Protein AF-A0A5M7QSV2-F1 (afdb_monomer_lite)

Secondary structure (DSSP, 8-state):
-HHHHHHHHHHHHT-TT--HHHHHHHHHHHHHHH---SEEEEEPSSSPPPEEESSHHHHHHHHHHH--TT-EEEEE--EEEEEETTTEEEEEEP-----

Structure (mmCIF, N/CA/C/O backbone):
data_AF-A0A5M7QSV2-F1
#
_entry.id   AF-A0A5M7QSV2-F1
#
loop_
_atom_site.group_PDB
_atom_site.id
_atom_site.type_symbol
_atom_site.label_atom_id
_atom_site.label_alt_id
_atom_site.label_comp_id
_atom_site.label_asym_id
_atom_site.label_entity_id
_atom_site.label_seq_id
_atom_site.pdbx_PDB_ins_code
_atom_site.Cartn_x
_atom_site.Cartn_y
_atom_site.Cartn_z
_atom_site.occupancy
_atom_site.B_iso_or_equiv
_atom_site.auth_seq_id
_atom_site.auth_comp_id
_atom_site.auth_asym_id
_atom_site.auth_atom_id
_atom_site.pdbx_PDB_model_num
ATOM 1 N N . MET A 1 1 ? -13.070 0.922 -15.958 1.00 60.59 1 MET A N 1
ATOM 2 C CA . MET A 1 1 ? -12.189 2.062 -15.601 1.00 60.59 1 MET A CA 1
ATOM 3 C C . MET A 1 1 ? -10.773 1.606 -15.252 1.00 60.59 1 MET A C 1
ATOM 5 O O . MET A 1 1 ? -9.841 2.060 -15.902 1.00 60.59 1 MET A O 1
ATOM 9 N N . LYS A 1 2 ? -10.624 0.643 -14.329 1.00 70.88 2 LYS A N 1
ATOM 10 C CA . LYS A 1 2 ? -9.343 0.059 -13.886 1.00 70.88 2 LYS A CA 1
ATOM 11 C C . LYS A 1 2 ? -8.371 -0.329 -15.018 1.00 70.88 2 LYS A C 1
ATOM 13 O O . LYS A 1 2 ? -7.215 0.062 -14.973 1.00 70.88 2 LYS A O 1
ATOM 18 N N . GLY A 1 3 ? -8.844 -0.997 -16.077 1.00 77.44 3 GLY A N 1
ATOM 19 C CA . GLY A 1 3 ? -7.981 -1.437 -17.189 1.00 77.44 3 GLY A CA 1
ATOM 20 C C . GLY A 1 3 ? -7.337 -0.310 -18.012 1.00 77.44 3 GLY A C 1
ATOM 21 O O . GLY A 1 3 ? -6.174 -0.415 -18.381 1.00 77.44 3 GLY A O 1
ATOM 22 N N . LYS A 1 4 ? -8.049 0.802 -18.256 1.00 85.06 4 LYS A N 1
ATOM 23 C CA . LYS A 1 4 ? -7.483 1.959 -18.982 1.00 85.06 4 LYS A CA 1
ATOM 24 C C . LYS A 1 4 ? -6.424 2.685 -18.146 1.00 85.06 4 LYS A C 1
ATOM 26 O O . LYS A 1 4 ? -5.418 3.121 -18.689 1.00 85.06 4 LYS A O 1
ATOM 31 N N . LEU A 1 5 ? -6.650 2.782 -16.834 1.00 83.56 5 LEU A N 1
ATOM 32 C CA . LEU A 1 5 ? -5.704 3.387 -15.897 1.00 83.56 5 LEU A CA 1
ATOM 33 C C . LEU A 1 5 ? -4.437 2.534 -15.747 1.00 83.56 5 LEU A C 1
ATOM 35 O O . LEU A 1 5 ? -3.341 3.075 -15.816 1.00 83.56 5 LEU A O 1
ATOM 39 N N . LEU A 1 6 ? -4.580 1.210 -15.626 1.00 84.69 6 LEU A N 1
ATOM 40 C CA . LEU A 1 6 ? -3.439 0.288 -15.595 1.00 84.69 6 LEU A CA 1
ATOM 41 C C . LEU A 1 6 ? -2.605 0.372 -16.876 1.00 84.69 6 LEU A C 1
ATOM 43 O O . LEU A 1 6 ? -1.396 0.525 -16.792 1.00 84.69 6 LEU A O 1
ATOM 47 N N . SER A 1 7 ? -3.245 0.389 -18.049 1.00 86.38 7 SER A N 1
ATOM 48 C CA . SER A 1 7 ? -2.533 0.535 -19.325 1.00 86.38 7 SER A CA 1
ATOM 49 C C . SER A 1 7 ? -1.761 1.858 -19.432 1.00 86.38 7 SER A C 1
ATOM 51 O O . SER A 1 7 ? -0.655 1.882 -19.970 1.00 86.38 7 SER A O 1
ATOM 53 N N . TYR A 1 8 ? -2.307 2.952 -18.892 1.00 88.00 8 TYR A N 1
ATOM 54 C CA . TYR A 1 8 ? -1.599 4.231 -18.815 1.00 88.00 8 TYR A CA 1
ATOM 55 C C . TYR A 1 8 ? -0.380 4.157 -17.884 1.00 88.00 8 TYR A C 1
ATOM 57 O O . TYR A 1 8 ? 0.704 4.603 -18.258 1.00 88.00 8 TYR A O 1
ATOM 65 N N . ILE A 1 9 ? -0.545 3.560 -16.702 1.00 86.25 9 ILE A N 1
ATOM 66 C CA . ILE A 1 9 ? 0.534 3.367 -15.726 1.00 86.25 9 ILE A CA 1
ATOM 67 C C . ILE A 1 9 ? 1.643 2.481 -16.309 1.00 86.25 9 ILE A C 1
ATOM 69 O O . ILE A 1 9 ? 2.814 2.843 -16.231 1.00 86.25 9 ILE A O 1
ATOM 73 N N . ASP A 1 10 ? 1.290 1.372 -16.962 1.00 86.50 10 ASP A N 1
ATOM 74 C CA . ASP A 1 10 ? 2.253 0.466 -17.595 1.00 86.50 10 ASP A CA 1
ATOM 75 C C . ASP A 1 10 ? 3.033 1.164 -18.722 1.00 86.50 10 ASP A C 1
ATOM 77 O O . ASP A 1 10 ? 4.237 0.962 -18.858 1.00 86.50 10 ASP A O 1
ATOM 81 N N . ASN A 1 11 ? 2.388 2.027 -19.515 1.00 88.25 11 ASN A N 1
ATOM 82 C CA . ASN A 1 11 ? 3.083 2.811 -20.543 1.00 88.25 11 ASN A CA 1
ATOM 83 C C . ASN A 1 11 ? 4.118 3.764 -19.919 1.00 88.25 11 ASN A C 1
ATOM 85 O O . ASN A 1 11 ? 5.248 3.857 -20.396 1.00 88.25 11 ASN A O 1
ATOM 89 N N . ARG A 1 12 ? 3.753 4.427 -18.815 1.00 87.00 12 ARG A N 1
ATOM 90 C CA . ARG A 1 12 ? 4.655 5.330 -18.090 1.00 87.00 12 ARG A CA 1
ATOM 91 C C . ARG A 1 12 ? 5.827 4.598 -17.439 1.00 87.00 12 ARG A C 1
ATOM 93 O O . ARG A 1 12 ? 6.947 5.083 -17.517 1.00 87.00 12 ARG A O 1
ATOM 100 N N . LEU A 1 13 ? 5.594 3.424 -16.856 1.00 83.38 13 LEU A N 1
ATOM 101 C CA . LEU A 1 13 ? 6.652 2.616 -16.240 1.00 83.38 13 LEU A CA 1
ATOM 102 C C . LEU A 1 13 ? 7.647 2.051 -17.260 1.00 83.38 13 LEU A C 1
ATOM 104 O O . LEU A 1 13 ? 8.830 1.944 -16.957 1.00 83.38 13 LEU A O 1
ATOM 108 N N . ASN A 1 14 ? 7.188 1.721 -18.468 1.00 81.38 14 ASN A N 1
ATOM 109 C CA . ASN A 1 14 ? 8.040 1.177 -19.530 1.00 81.38 14 ASN A CA 1
ATOM 110 C C . ASN A 1 14 ? 8.737 2.261 -20.375 1.00 81.38 14 ASN A C 1
ATOM 112 O O . ASN A 1 14 ? 9.433 1.941 -21.339 1.00 81.38 14 ASN A O 1
ATOM 116 N N . HIS A 1 15 ? 8.553 3.545 -20.055 1.00 82.12 15 HIS A N 1
ATOM 117 C CA . HIS A 1 15 ? 9.184 4.634 -20.791 1.00 82.12 15 HIS A CA 1
ATOM 118 C C . HIS A 1 15 ? 10.642 4.824 -20.338 1.00 82.12 15 HIS A C 1
ATOM 120 O O . HIS A 1 15 ? 10.916 5.158 -19.188 1.00 82.12 15 HIS A O 1
ATOM 126 N N . HIS A 1 16 ? 11.590 4.662 -21.266 1.00 65.12 16 HIS A N 1
ATOM 127 C CA . HIS A 1 16 ? 13.037 4.681 -20.992 1.00 65.12 16 HIS A CA 1
ATOM 128 C C . HIS A 1 16 ? 13.613 6.024 -20.497 1.00 65.12 16 HIS A C 1
ATOM 130 O O . HIS A 1 16 ? 14.774 6.063 -20.101 1.00 65.12 16 HIS A O 1
ATOM 136 N N . CYS A 1 17 ? 12.833 7.109 -20.507 1.00 68.25 17 CYS A N 1
ATOM 137 C CA . CYS A 1 17 ? 13.272 8.448 -20.089 1.00 68.25 17 CYS A CA 1
ATOM 138 C C . CYS A 1 17 ? 12.496 9.009 -18.886 1.00 68.25 17 CYS A C 1
ATOM 140 O O . CYS A 1 17 ? 12.579 10.209 -18.627 1.00 68.25 17 CYS A O 1
ATOM 142 N N . SER A 1 18 ? 11.702 8.194 -18.190 1.00 71.06 18 SER A N 1
ATOM 143 C CA . SER A 1 18 ? 10.953 8.672 -17.026 1.00 71.06 18 SER A CA 1
ATOM 144 C C . SER A 1 18 ? 11.876 8.935 -15.840 1.00 71.06 18 SER A C 1
ATOM 146 O O . SER A 1 18 ? 12.775 8.147 -15.551 1.00 71.06 18 SER A O 1
ATOM 148 N N . ASP A 1 19 ? 11.629 10.047 -15.150 1.00 83.56 19 ASP A N 1
ATOM 149 C CA . ASP A 1 19 ? 12.346 10.400 -13.928 1.00 83.56 19 ASP A CA 1
ATOM 150 C C . ASP A 1 19 ? 12.149 9.299 -12.860 1.00 83.56 19 ASP A C 1
ATOM 152 O O . ASP A 1 19 ? 11.027 8.803 -12.711 1.00 83.56 19 ASP A O 1
ATOM 156 N N . PRO A 1 20 ? 13.189 8.894 -12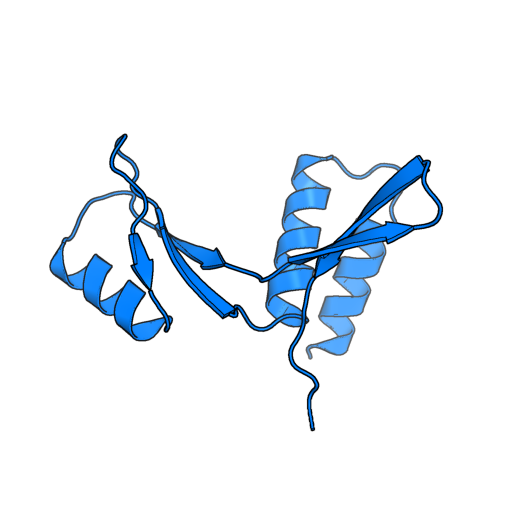.103 1.00 80.62 20 PRO A N 1
ATOM 157 C CA . PRO A 1 20 ? 13.069 7.845 -11.087 1.00 80.62 20 PRO A CA 1
ATOM 158 C C . PRO A 1 20 ? 11.975 8.094 -10.036 1.00 80.62 20 PRO A C 1
ATOM 160 O O . PRO A 1 20 ? 11.308 7.153 -9.601 1.00 80.62 20 PRO A O 1
ATOM 163 N N . VAL A 1 21 ? 11.749 9.350 -9.638 1.00 81.19 21 VAL A N 1
ATOM 164 C CA . VAL A 1 21 ? 10.680 9.726 -8.699 1.00 81.19 21 VAL A CA 1
ATOM 165 C C . VAL A 1 21 ? 9.316 9.547 -9.360 1.00 81.19 21 VAL A C 1
ATOM 167 O O . VAL A 1 21 ? 8.399 8.998 -8.748 1.00 81.19 21 VAL A O 1
ATOM 170 N N . GLU A 1 22 ? 9.186 9.945 -10.626 1.00 80.62 22 GLU A N 1
ATOM 171 C CA . GLU A 1 22 ? 7.963 9.741 -11.407 1.00 80.62 22 GLU A CA 1
ATOM 172 C C . GLU A 1 22 ? 7.657 8.240 -11.578 1.00 80.62 22 GLU A C 1
ATOM 174 O O . GLU A 1 22 ? 6.520 7.803 -11.370 1.00 80.62 22 GLU A O 1
ATOM 179 N N . GLN A 1 23 ? 8.674 7.425 -11.872 1.00 80.19 23 GLN A N 1
ATOM 180 C CA . GLN A 1 23 ? 8.540 5.968 -11.947 1.00 80.19 23 GLN A CA 1
ATOM 181 C C . GLN A 1 23 ? 8.074 5.370 -10.616 1.00 80.19 23 GLN A C 1
ATOM 183 O O . GLN A 1 23 ? 7.203 4.498 -10.610 1.00 80.19 23 GLN A O 1
ATOM 188 N N . MET A 1 24 ? 8.585 5.864 -9.487 1.00 80.38 24 MET A N 1
ATOM 189 C CA . MET A 1 24 ? 8.183 5.389 -8.163 1.00 80.38 24 MET A CA 1
ATOM 190 C C . MET A 1 24 ? 6.707 5.691 -7.864 1.00 80.38 24 MET A C 1
ATOM 192 O O . MET A 1 24 ? 5.996 4.825 -7.349 1.00 80.38 24 MET A O 1
ATOM 196 N N . VAL A 1 25 ? 6.208 6.868 -8.259 1.00 82.12 25 VAL A N 1
ATOM 197 C CA . VAL A 1 25 ? 4.780 7.216 -8.135 1.00 82.12 25 VAL A CA 1
ATOM 198 C C . VAL A 1 25 ? 3.910 6.257 -8.947 1.00 82.12 25 VAL A C 1
ATOM 200 O O . VAL A 1 25 ? 2.924 5.726 -8.428 1.00 82.12 25 VAL A O 1
ATOM 203 N N . TYR A 1 26 ? 4.274 5.985 -10.203 1.00 83.81 26 TYR A N 1
ATOM 204 C CA . TYR A 1 26 ? 3.525 5.046 -11.041 1.00 83.81 26 TYR A CA 1
ATOM 205 C C . TYR A 1 26 ? 3.605 3.606 -10.536 1.00 83.81 26 TYR A C 1
ATOM 207 O O . TYR A 1 26 ? 2.623 2.870 -10.639 1.00 83.81 26 TYR A O 1
ATOM 215 N N . PHE A 1 27 ? 4.731 3.212 -9.944 1.00 82.25 27 PHE A N 1
ATOM 216 C CA . PHE A 1 27 ? 4.886 1.898 -9.335 1.00 82.25 27 PHE A CA 1
ATOM 217 C C . PHE A 1 27 ? 3.927 1.738 -8.152 1.00 82.25 27 PHE A C 1
ATOM 219 O O . PHE A 1 27 ? 3.137 0.797 -8.134 1.00 82.25 27 PHE A O 1
ATOM 226 N N . ILE A 1 28 ? 3.900 2.707 -7.231 1.00 78.00 28 ILE A N 1
ATOM 227 C CA . ILE A 1 28 ? 2.959 2.728 -6.100 1.00 78.00 28 ILE A CA 1
ATOM 228 C C . ILE A 1 28 ? 1.509 2.731 -6.600 1.00 78.00 28 ILE A C 1
ATOM 230 O O . ILE A 1 28 ? 0.689 1.958 -6.110 1.00 78.00 28 ILE A O 1
ATOM 234 N N . ALA A 1 29 ? 1.185 3.541 -7.613 1.00 82.19 29 ALA A N 1
ATOM 235 C CA . ALA A 1 29 ? -0.158 3.583 -8.190 1.00 82.19 29 ALA A CA 1
ATOM 236 C C . ALA A 1 29 ? -0.580 2.229 -8.781 1.00 82.19 29 ALA A C 1
ATOM 238 O O . ALA A 1 29 ? -1.720 1.799 -8.589 1.00 82.19 29 ALA A O 1
ATOM 239 N N . ARG A 1 30 ? 0.336 1.531 -9.466 1.00 83.12 30 ARG A N 1
ATOM 240 C CA . ARG A 1 30 ? 0.101 0.172 -9.967 1.00 83.12 30 ARG A CA 1
ATOM 241 C C . ARG A 1 30 ? -0.182 -0.785 -8.816 1.00 83.12 30 ARG A C 1
ATOM 243 O O . ARG A 1 30 ? -1.190 -1.483 -8.869 1.00 83.12 30 ARG A O 1
ATOM 250 N N . LEU A 1 31 ? 0.648 -0.765 -7.769 1.00 75.81 31 LEU A N 1
ATOM 251 C CA . LEU A 1 31 ? 0.478 -1.613 -6.585 1.00 75.81 31 LEU A CA 1
ATOM 252 C C . LEU A 1 31 ? -0.875 -1.399 -5.917 1.00 75.81 31 LEU A C 1
ATOM 254 O O . LEU A 1 31 ? -1.591 -2.368 -5.699 1.00 75.81 31 LEU A O 1
ATOM 258 N N . SER A 1 32 ? -1.276 -0.151 -5.689 1.00 73.94 32 SER A N 1
ATOM 259 C CA . SER A 1 32 ? -2.581 0.177 -5.101 1.00 73.94 32 SER A CA 1
ATOM 260 C C . SER A 1 32 ? -3.769 -0.312 -5.941 1.00 73.94 32 SER A C 1
ATOM 262 O O . SER A 1 32 ? -4.869 -0.480 -5.420 1.00 73.94 32 SER A O 1
ATOM 264 N N . LEU A 1 33 ? -3.578 -0.534 -7.246 1.00 76.69 33 LEU A N 1
ATOM 265 C CA . LEU A 1 33 ? -4.614 -1.063 -8.133 1.00 76.69 33 LEU A CA 1
ATOM 266 C C . LEU A 1 33 ? -4.581 -2.591 -8.246 1.00 76.69 33 LEU A C 1
ATOM 268 O O . LEU A 1 33 ? -5.636 -3.195 -8.453 1.00 76.69 33 LEU A O 1
ATOM 272 N N . THR A 1 34 ? -3.411 -3.225 -8.186 1.00 74.88 34 THR A N 1
ATOM 273 C CA . THR A 1 34 ? -3.256 -4.664 -8.471 1.00 74.88 34 THR A CA 1
ATOM 274 C C . THR A 1 34 ? -3.051 -5.528 -7.237 1.00 74.88 34 THR A C 1
ATOM 276 O O . THR A 1 34 ? -3.265 -6.732 -7.324 1.00 74.88 34 THR A O 1
ATOM 279 N N . ALA A 1 35 ? -2.645 -4.947 -6.113 1.00 73.25 35 ALA A N 1
ATOM 280 C CA . ALA A 1 35 ? -2.358 -5.661 -4.881 1.00 73.25 35 ALA A CA 1
ATOM 281 C C . ALA A 1 35 ? -3.278 -5.180 -3.756 1.00 73.25 35 ALA A C 1
ATOM 283 O O . ALA A 1 35 ? -3.514 -3.984 -3.586 1.00 73.25 35 ALA A O 1
ATOM 284 N N . SER A 1 36 ? -3.776 -6.125 -2.964 1.00 74.56 36 SER A N 1
ATOM 285 C CA . SER A 1 36 ? -4.412 -5.824 -1.687 1.00 74.56 36 SER A CA 1
ATOM 286 C C . SER A 1 36 ? -3.327 -5.765 -0.610 1.00 74.56 36 SER A C 1
ATOM 288 O O . SER A 1 36 ? -2.567 -6.730 -0.488 1.00 74.56 36 SER A O 1
ATOM 290 N N . PRO A 1 37 ? -3.224 -4.667 0.159 1.00 78.50 37 PRO A N 1
ATOM 291 C CA . PRO A 1 37 ? -2.349 -4.617 1.323 1.00 78.50 37 PRO A CA 1
ATOM 292 C C . PRO A 1 37 ? -2.696 -5.754 2.283 1.00 78.50 37 PRO A C 1
ATOM 294 O O . PRO A 1 37 ? -3.873 -6.059 2.486 1.00 78.50 37 PRO A O 1
ATOM 297 N N . VAL A 1 38 ? -1.677 -6.379 2.868 1.00 84.44 38 VAL A N 1
ATOM 298 C CA . VAL A 1 38 ? -1.866 -7.420 3.895 1.00 84.44 38 VAL A CA 1
ATOM 299 C C . VAL A 1 38 ? -2.005 -6.815 5.290 1.00 84.44 38 VAL A C 1
ATOM 301 O O . VAL A 1 38 ? -2.501 -7.467 6.203 1.00 84.44 38 VAL A O 1
ATOM 304 N N . SER A 1 39 ? -1.539 -5.577 5.450 1.00 87.81 39 SER A N 1
ATOM 305 C CA . SER A 1 39 ? -1.625 -4.781 6.666 1.00 87.81 39 SER A CA 1
ATOM 306 C C . SER A 1 39 ? -1.409 -3.304 6.332 1.00 87.81 39 SER A C 1
ATOM 308 O O . SER A 1 39 ? -1.159 -2.924 5.182 1.00 87.81 39 SER A O 1
ATOM 310 N N . TRP A 1 40 ? -1.523 -2.456 7.343 1.00 90.25 40 TRP A N 1
ATOM 311 C CA . TRP A 1 40 ? -1.361 -1.011 7.250 1.00 90.25 40 TRP A CA 1
ATOM 312 C C . TRP A 1 40 ? -0.408 -0.543 8.337 1.00 90.25 40 TRP A C 1
ATOM 314 O O . TRP A 1 40 ? -0.223 -1.220 9.345 1.00 90.25 40 TRP A O 1
ATOM 324 N N . THR A 1 41 ? 0.217 0.609 8.148 1.00 92.56 41 THR A N 1
ATOM 325 C CA . THR A 1 41 ? 1.021 1.235 9.193 1.00 92.56 41 THR A CA 1
ATOM 326 C C . THR A 1 41 ? 0.745 2.719 9.241 1.00 92.56 41 THR A C 1
ATOM 328 O O . THR A 1 41 ? 0.595 3.358 8.201 1.00 92.56 41 THR A O 1
ATOM 331 N N . VAL A 1 42 ? 0.712 3.270 10.446 1.00 91.94 42 VAL A N 1
ATOM 332 C CA . VAL A 1 42 ? 0.760 4.716 10.643 1.00 91.94 42 VAL A CA 1
ATOM 333 C C . VAL A 1 42 ? 2.225 5.109 10.746 1.00 91.94 42 VAL A C 1
ATOM 335 O O . VAL A 1 42 ? 2.978 4.541 11.543 1.00 91.94 42 VAL A O 1
ATOM 338 N N . LYS A 1 43 ? 2.628 6.001 9.845 1.00 90.12 43 LYS A N 1
ATOM 339 C CA . LYS A 1 43 ? 3.942 6.630 9.795 1.00 90.12 43 LYS A CA 1
ATOM 340 C C . LYS A 1 43 ? 3.841 7.950 10.535 1.00 90.12 43 LYS A C 1
ATOM 342 O O . LYS A 1 43 ? 2.986 8.766 10.192 1.00 90.12 43 LYS A O 1
ATOM 347 N N . HIS A 1 44 ? 4.718 8.141 11.508 1.00 87.12 44 HIS A N 1
ATOM 348 C CA . HIS A 1 44 ? 4.751 9.369 12.284 1.00 87.12 44 HIS A CA 1
ATOM 349 C C . HIS A 1 44 ? 5.655 10.411 11.621 1.00 87.12 44 HIS A C 1
ATOM 351 O O . HIS A 1 44 ? 6.711 10.067 11.082 1.00 87.12 44 HIS A O 1
ATOM 357 N N . ALA A 1 45 ? 5.247 11.683 11.643 1.00 79.00 45 ALA A N 1
ATOM 358 C CA . ALA A 1 45 ? 6.093 12.776 11.144 1.00 79.00 45 ALA A CA 1
ATOM 359 C C . ALA A 1 45 ? 7.324 13.008 12.037 1.00 79.00 45 ALA A C 1
ATOM 361 O O . ALA A 1 45 ? 8.401 13.375 11.561 1.00 79.00 45 ALA A O 1
ATOM 362 N N . GLU A 1 46 ? 7.166 12.780 13.340 1.00 76.25 46 GLU A N 1
ATOM 363 C CA . GLU A 1 46 ? 8.258 12.778 14.308 1.00 76.25 46 GLU A CA 1
ATOM 364 C C . GLU A 1 46 ? 8.956 11.413 14.333 1.00 76.25 46 GLU A C 1
ATOM 366 O O . GLU A 1 46 ? 8.403 10.414 13.886 1.00 76.25 46 GLU A O 1
ATOM 371 N N . SER A 1 47 ? 10.167 11.342 14.898 1.00 69.69 47 SER A N 1
ATOM 372 C CA . SER A 1 47 ? 10.996 10.123 14.973 1.00 69.69 47 SER A CA 1
ATOM 373 C C . SER A 1 47 ? 10.441 9.028 15.915 1.00 69.69 47 SER A C 1
ATOM 375 O O . SER A 1 47 ? 11.205 8.349 16.608 1.00 69.69 47 SER A O 1
ATOM 377 N N . LYS A 1 48 ? 9.117 8.872 15.980 1.00 79.62 48 LYS A N 1
ATOM 378 C CA . LYS A 1 48 ? 8.401 7.812 16.687 1.00 79.62 48 LYS A CA 1
ATOM 379 C C . LYS A 1 48 ? 8.431 6.531 15.857 1.00 79.62 48 LYS A C 1
ATOM 381 O O . LYS A 1 48 ? 8.568 6.552 14.637 1.00 79.62 48 LYS A O 1
ATOM 386 N N . ALA A 1 49 ? 8.334 5.399 16.545 1.00 85.06 49 ALA A N 1
ATOM 387 C CA . ALA A 1 49 ? 8.262 4.106 15.885 1.00 85.06 49 ALA A CA 1
ATOM 388 C C . ALA A 1 49 ? 6.936 3.968 15.131 1.00 85.06 49 ALA A C 1
ATOM 390 O O . ALA A 1 49 ? 5.883 4.302 15.670 1.00 85.06 49 ALA A O 1
ATOM 391 N N . ASP A 1 50 ? 7.002 3.429 13.918 1.00 89.56 50 ASP A N 1
ATOM 392 C CA . ASP A 1 50 ? 5.821 3.115 13.121 1.00 89.56 50 ASP A CA 1
ATOM 393 C C . ASP A 1 50 ? 4.893 2.146 13.857 1.00 89.56 50 ASP A C 1
ATOM 395 O O . ASP A 1 50 ? 5.347 1.193 14.505 1.00 89.56 50 ASP A O 1
ATOM 399 N N . LYS A 1 51 ? 3.583 2.350 13.701 1.00 90.56 51 LYS A N 1
ATOM 400 C CA . LYS A 1 51 ? 2.573 1.498 14.330 1.00 90.56 51 LYS A CA 1
ATOM 401 C C . LYS A 1 51 ? 1.801 0.675 13.290 1.00 90.56 51 LYS A C 1
ATOM 403 O O . LYS A 1 51 ? 1.087 1.271 12.483 1.00 90.56 51 LYS A O 1
ATOM 408 N N . PRO A 1 52 ? 1.906 -0.669 13.305 1.00 91.88 52 PRO A N 1
ATOM 409 C CA . PRO A 1 52 ? 1.200 -1.531 12.362 1.00 91.88 52 PRO A CA 1
ATOM 410 C C . PRO A 1 52 ? -0.245 -1.834 12.798 1.00 91.88 52 PRO A C 1
ATOM 412 O O . PRO A 1 52 ? -0.540 -1.939 13.988 1.00 91.88 52 PRO A O 1
ATOM 415 N N . PHE A 1 53 ? -1.121 -2.045 11.815 1.00 92.06 53 PHE A N 1
ATOM 416 C CA . PHE A 1 53 ? -2.545 -2.369 11.941 1.00 92.06 53 PHE A CA 1
ATOM 417 C C . PHE A 1 53 ? -2.936 -3.442 10.920 1.00 92.06 53 PHE A C 1
ATOM 419 O O . PHE A 1 53 ? -2.343 -3.521 9.842 1.00 92.06 53 PHE A O 1
ATOM 426 N N . LEU A 1 54 ? -3.933 -4.275 11.230 1.00 88.00 54 LEU A N 1
ATOM 427 C CA . LEU A 1 54 ? -4.388 -5.320 10.303 1.00 88.00 54 LEU A CA 1
ATOM 428 C C . LEU A 1 54 ? -5.339 -4.754 9.249 1.00 88.00 54 LEU A C 1
ATOM 430 O O . LEU A 1 54 ? -5.311 -5.183 8.096 1.00 88.00 54 LEU A O 1
ATOM 434 N N . THR A 1 55 ? -6.147 -3.764 9.622 1.00 89.12 55 THR A N 1
ATOM 435 C CA . THR A 1 55 ? -7.130 -3.143 8.729 1.00 89.12 55 THR A CA 1
ATOM 436 C C . THR A 1 55 ? -6.880 -1.648 8.554 1.00 89.12 55 THR A C 1
ATOM 438 O O . THR A 1 55 ? -6.235 -0.999 9.377 1.00 89.12 55 THR A O 1
ATOM 441 N N . TYR A 1 56 ? -7.395 -1.095 7.453 1.00 89.06 56 TYR A N 1
ATOM 442 C CA . TYR A 1 56 ? -7.315 0.341 7.191 1.00 89.06 56 TYR A CA 1
ATOM 443 C C . TYR A 1 56 ? -8.127 1.142 8.212 1.00 89.06 56 TYR A C 1
ATOM 445 O O . TYR A 1 56 ? -7.672 2.186 8.669 1.00 89.06 56 TYR A O 1
ATOM 453 N N . ASP A 1 57 ? -9.311 0.645 8.582 1.00 93.75 57 ASP A N 1
ATOM 454 C CA . ASP A 1 57 ? -10.204 1.329 9.518 1.00 93.75 57 ASP A CA 1
ATOM 455 C C . ASP A 1 57 ? -9.561 1.470 10.902 1.00 93.75 57 ASP A C 1
ATOM 457 O O . ASP A 1 57 ? -9.571 2.562 11.456 1.00 93.75 57 ASP A O 1
ATOM 461 N N . GLU A 1 58 ? -8.884 0.434 11.412 1.00 94.12 58 GLU A N 1
ATOM 462 C CA . GLU A 1 58 ? -8.130 0.531 12.673 1.00 94.12 58 GLU A CA 1
ATOM 463 C C . GLU A 1 58 ? -7.023 1.598 12.620 1.00 94.12 58 GLU A C 1
ATOM 465 O O . GLU A 1 58 ? -6.813 2.330 13.589 1.00 94.12 58 GLU A O 1
ATOM 470 N N . ALA A 1 59 ? -6.310 1.699 11.492 1.00 91.94 59 ALA A N 1
ATOM 471 C CA . ALA A 1 59 ? -5.270 2.709 11.301 1.00 91.94 59 ALA A CA 1
ATOM 472 C C . ALA A 1 59 ? -5.859 4.127 11.211 1.00 91.94 59 ALA A C 1
ATOM 474 O O . ALA A 1 59 ? -5.283 5.068 11.761 1.00 91.94 59 ALA A O 1
ATOM 475 N N . ARG A 1 60 ? -7.009 4.283 10.540 1.00 93.62 60 ARG A N 1
ATOM 476 C CA . ARG A 1 60 ? -7.733 5.558 10.438 1.00 93.62 60 ARG A CA 1
ATOM 477 C C . ARG A 1 60 ? -8.226 6.013 11.804 1.00 93.62 60 ARG A C 1
ATOM 479 O O . ARG A 1 60 ? -7.914 7.130 12.209 1.00 93.62 60 ARG A O 1
ATOM 486 N N . ASP A 1 61 ? -8.918 5.135 12.521 1.00 94.62 61 ASP A N 1
ATOM 487 C CA . ASP A 1 61 ? -9.468 5.432 13.841 1.00 94.62 61 ASP A CA 1
ATOM 488 C C . ASP A 1 61 ? -8.345 5.807 14.827 1.00 94.62 61 ASP A C 1
ATOM 490 O O . ASP A 1 61 ? -8.524 6.671 15.68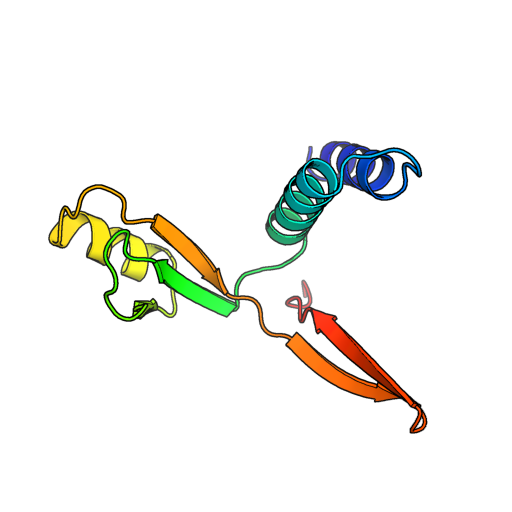4 1.00 94.62 61 ASP A O 1
ATOM 494 N N . TYR A 1 62 ? -7.153 5.212 14.683 1.00 92.38 62 TYR A N 1
ATOM 495 C CA . TYR A 1 62 ? -5.979 5.608 15.460 1.00 92.38 62 TYR A CA 1
ATOM 496 C C . TYR A 1 62 ? -5.513 7.039 15.155 1.00 92.38 62 TYR A C 1
ATOM 498 O O . TYR A 1 62 ? -5.288 7.795 16.098 1.00 92.38 62 TYR A O 1
ATOM 506 N N . ILE A 1 63 ? -5.381 7.441 13.886 1.00 90.31 63 ILE A N 1
ATOM 507 C CA . ILE A 1 63 ? -4.985 8.823 13.548 1.00 90.31 63 ILE A CA 1
ATOM 508 C C . ILE A 1 63 ? -6.018 9.821 14.075 1.00 90.31 63 ILE A C 1
ATOM 5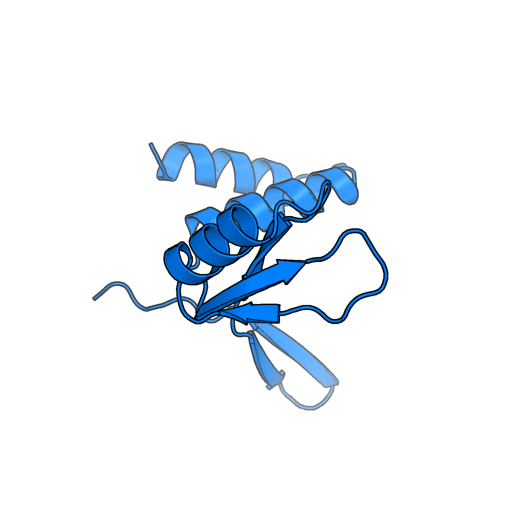10 O O . ILE A 1 63 ? -5.647 10.796 14.725 1.00 90.31 63 ILE A O 1
ATOM 514 N N . GLU A 1 64 ? -7.305 9.544 13.860 1.00 90.81 64 GLU A N 1
ATOM 515 C CA . GLU A 1 64 ? -8.400 10.417 14.301 1.00 90.81 64 GLU A CA 1
ATOM 516 C C . GLU A 1 64 ? -8.419 10.622 15.825 1.00 90.81 64 GLU A C 1
ATOM 518 O O . GLU A 1 64 ? -8.811 11.683 16.302 1.00 90.81 64 GLU A O 1
ATOM 523 N N . GLN A 1 65 ? -7.967 9.631 16.600 1.00 90.38 65 GLN A N 1
ATOM 524 C CA . GLN A 1 65 ? -7.876 9.728 18.061 1.00 90.38 65 GLN A CA 1
ATOM 525 C C . GLN A 1 65 ? -6.625 10.457 18.567 1.00 90.38 65 GLN A C 1
ATOM 527 O O . GLN A 1 65 ? -6.644 10.948 19.696 1.00 90.38 65 GLN A O 1
ATOM 532 N N . ASN A 1 66 ? -5.534 10.478 17.795 1.00 83.88 66 ASN A N 1
ATOM 533 C CA . ASN A 1 66 ? -4.242 11.005 18.251 1.00 83.88 66 ASN A CA 1
ATOM 534 C C . ASN A 1 66 ? -3.928 12.405 17.689 1.00 83.88 66 ASN A C 1
ATOM 536 O O . ASN A 1 66 ? -3.096 13.088 18.278 1.00 83.88 66 ASN A O 1
ATOM 540 N N . ASP A 1 67 ? -4.607 12.839 16.616 1.00 69.56 67 ASP A N 1
ATOM 541 C CA . ASP A 1 67 ? -4.548 14.185 16.002 1.00 69.56 67 ASP A CA 1
ATOM 542 C C . ASP A 1 67 ? -3.122 14.766 15.864 1.00 69.56 67 ASP A C 1
ATOM 544 O O . ASP A 1 67 ? -2.871 15.960 16.048 1.00 69.56 67 ASP A O 1
ATOM 548 N N . GLU A 1 68 ? -2.148 13.904 15.557 1.00 78.94 68 GLU A N 1
ATOM 549 C CA . GLU A 1 68 ? -0.764 14.318 15.340 1.00 78.94 68 GLU A CA 1
ATOM 550 C C . GLU A 1 68 ? -0.594 14.832 13.904 1.00 78.94 68 GLU A C 1
ATOM 552 O O . GLU A 1 68 ? -0.716 14.107 12.913 1.00 78.94 68 GLU A O 1
ATOM 557 N N . SER A 1 69 ? -0.317 16.131 13.789 1.00 77.62 69 SER A N 1
ATOM 558 C CA . SER A 1 69 ? -0.119 16.800 12.505 1.00 77.62 69 SER A CA 1
ATOM 559 C C . SER A 1 69 ? 1.064 16.200 11.740 1.00 77.62 69 SER A C 1
ATOM 561 O O . SER A 1 69 ? 2.219 16.384 12.123 1.00 77.62 69 SER A O 1
ATOM 563 N N . GLY A 1 70 ? 0.778 15.590 10.590 1.00 81.38 70 GLY A N 1
ATOM 564 C CA . GLY A 1 70 ? 1.781 15.058 9.661 1.00 81.38 70 GLY A CA 1
ATOM 565 C C . GLY A 1 70 ? 1.864 13.533 9.632 1.00 81.38 70 GLY A C 1
ATOM 566 O O . GLY A 1 70 ? 2.570 12.990 8.779 1.00 81.38 70 GLY A O 1
ATOM 567 N N . ASP A 1 71 ? 1.121 12.852 10.499 1.00 88.44 71 ASP A N 1
ATOM 568 C CA . ASP A 1 71 ? 0.991 11.403 10.447 1.00 88.44 71 ASP A CA 1
ATOM 569 C C . ASP A 1 71 ? 0.212 10.966 9.202 1.00 88.44 71 ASP A C 1
ATOM 571 O O . ASP A 1 71 ? -0.738 11.622 8.762 1.00 88.44 71 ASP A O 1
ATOM 575 N N . TYR A 1 72 ? 0.613 9.840 8.613 1.00 89.25 72 TYR A N 1
ATOM 576 C CA . TYR A 1 72 ? -0.058 9.295 7.436 1.00 89.25 72 TYR A CA 1
ATOM 577 C C . TYR A 1 72 ? -0.115 7.771 7.454 1.00 89.25 72 TYR A C 1
ATOM 579 O O . TYR A 1 72 ? 0.748 7.085 8.001 1.00 89.25 72 TYR A O 1
ATOM 587 N N . ILE A 1 73 ? -1.151 7.230 6.816 1.00 90.38 73 ILE A N 1
ATOM 588 C CA . ILE A 1 73 ? -1.339 5.787 6.669 1.00 90.38 73 ILE A CA 1
ATOM 589 C C . ILE A 1 73 ? -0.608 5.323 5.411 1.00 90.38 73 ILE A C 1
ATOM 591 O O . ILE A 1 73 ? -0.862 5.824 4.314 1.00 90.38 73 ILE A O 1
ATOM 595 N N . ALA A 1 74 ? 0.262 4.329 5.560 1.00 86.06 74 ALA A N 1
ATOM 596 C CA . ALA A 1 74 ? 0.922 3.648 4.456 1.00 86.06 74 ALA A CA 1
ATOM 597 C C . ALA A 1 74 ? 0.471 2.176 4.380 1.00 86.06 74 ALA A C 1
ATOM 599 O O . ALA A 1 74 ? 0.400 1.500 5.411 1.00 86.06 74 ALA A O 1
ATOM 600 N N . PRO A 1 75 ? 0.172 1.647 3.180 1.00 85.88 75 PRO A N 1
ATOM 601 C CA . PRO A 1 75 ? -0.103 0.226 3.001 1.00 85.88 75 PRO A CA 1
ATOM 602 C C . PRO A 1 75 ? 1.176 -0.603 3.165 1.00 85.88 75 PRO A C 1
ATOM 604 O O . PRO A 1 75 ? 2.250 -0.208 2.705 1.00 85.88 75 PRO A O 1
ATOM 607 N N . LEU A 1 76 ? 1.049 -1.785 3.765 1.00 82.38 76 LEU A N 1
ATOM 608 C CA . LEU A 1 76 ? 2.106 -2.789 3.827 1.00 82.38 76 LEU A CA 1
ATOM 609 C C . LEU A 1 76 ? 1.736 -3.976 2.933 1.00 82.38 76 LEU A C 1
ATOM 611 O O . LEU A 1 76 ? 0.651 -4.556 3.027 1.00 82.38 76 LEU A O 1
ATOM 615 N N . PHE A 1 77 ? 2.667 -4.347 2.060 1.00 81.38 77 PHE A N 1
ATOM 616 C CA . PHE A 1 77 ? 2.524 -5.475 1.147 1.00 81.38 77 PHE A CA 1
ATOM 617 C C . PHE A 1 77 ? 3.464 -6.600 1.571 1.00 81.38 77 PHE A C 1
ATOM 619 O O . PHE A 1 77 ? 4.608 -6.348 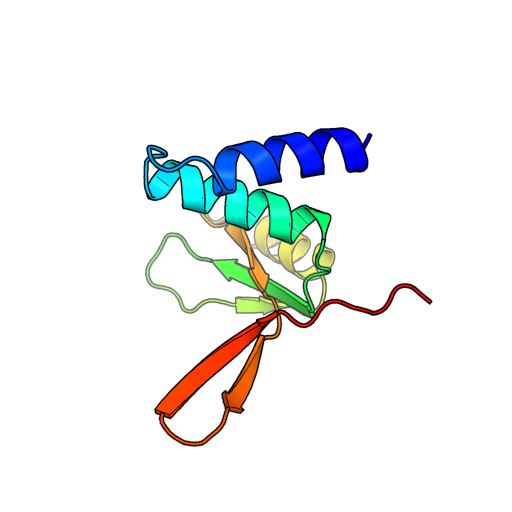1.950 1.00 81.38 77 PHE A O 1
ATOM 626 N N . ALA A 1 78 ? 2.995 -7.846 1.491 1.00 77.50 78 ALA A N 1
ATOM 627 C CA . ALA A 1 78 ? 3.856 -8.995 1.720 1.00 77.50 78 ALA A CA 1
ATOM 628 C C . ALA A 1 78 ? 4.727 -9.244 0.486 1.00 77.50 78 ALA A C 1
ATOM 630 O O . ALA A 1 78 ? 4.245 -9.222 -0.650 1.00 77.50 78 ALA A O 1
ATOM 631 N N . THR A 1 79 ? 6.008 -9.509 0.717 1.00 73.69 79 THR A N 1
ATOM 632 C CA . THR A 1 79 ? 6.940 -9.922 -0.327 1.00 73.69 79 THR A CA 1
ATOM 633 C C . THR A 1 79 ? 7.434 -11.337 -0.056 1.00 73.69 79 THR A C 1
ATOM 635 O O . THR A 1 79 ? 7.725 -11.709 1.079 1.00 73.69 79 THR A O 1
ATOM 638 N N . LEU A 1 80 ? 7.515 -12.147 -1.108 1.00 72.00 80 LEU A N 1
ATOM 639 C CA . LEU A 1 80 ? 8.192 -13.433 -1.096 1.00 72.00 80 LEU A CA 1
ATOM 640 C C . LEU A 1 80 ? 9.604 -13.222 -1.631 1.00 72.00 80 LEU A C 1
ATOM 642 O O . LEU A 1 80 ? 9.786 -12.823 -2.781 1.00 72.00 80 LEU A O 1
ATOM 646 N N . LYS A 1 81 ? 10.600 -13.503 -0.794 1.00 77.06 81 LYS A N 1
ATOM 647 C CA . LYS A 1 81 ? 11.993 -13.588 -1.224 1.00 77.06 81 LYS A CA 1
ATOM 648 C C . LYS A 1 81 ? 12.244 -14.986 -1.782 1.00 77.06 81 LYS A C 1
ATOM 650 O O . LYS A 1 81 ? 12.003 -15.967 -1.080 1.00 77.06 81 LYS A O 1
ATOM 655 N N . THR A 1 82 ? 12.741 -15.077 -3.010 1.00 70.56 82 THR A N 1
ATOM 656 C CA . THR A 1 82 ? 13.136 -16.354 -3.615 1.00 70.56 82 THR A CA 1
ATOM 657 C C . THR A 1 82 ? 14.589 -16.290 -4.051 1.00 70.56 82 THR A C 1
ATOM 659 O O . THR A 1 82 ? 14.981 -15.343 -4.737 1.00 70.56 82 THR A O 1
ATOM 662 N N . ASP A 1 83 ? 15.352 -17.325 -3.721 1.00 74.69 83 ASP A N 1
ATOM 663 C CA . ASP A 1 83 ? 16.693 -17.515 -4.262 1.00 74.69 83 ASP A CA 1
ATOM 664 C C . ASP A 1 83 ? 16.562 -18.310 -5.566 1.00 74.69 83 ASP A C 1
ATOM 666 O O . ASP A 1 83 ? 16.302 -19.518 -5.552 1.00 74.69 83 ASP A O 1
ATOM 670 N N . ILE A 1 84 ? 16.682 -17.630 -6.709 1.00 63.88 84 ILE A N 1
ATOM 671 C CA . ILE A 1 84 ? 16.633 -18.294 -8.013 1.00 63.88 84 ILE A CA 1
ATOM 672 C C . ILE A 1 84 ? 18.069 -18.614 -8.413 1.00 63.88 84 ILE A C 1
ATOM 674 O O . ILE A 1 84 ? 18.843 -17.733 -8.766 1.00 63.88 84 ILE A O 1
ATOM 678 N N . LEU A 1 85 ? 18.419 -19.900 -8.341 1.00 60.16 85 LEU A N 1
ATOM 679 C CA . LEU A 1 85 ? 19.657 -20.459 -8.900 1.00 60.16 85 LEU A CA 1
ATOM 680 C C . LEU A 1 85 ? 20.959 -19.783 -8.418 1.00 60.16 85 LEU A C 1
ATOM 682 O O . LEU A 1 85 ? 21.924 -19.689 -9.165 1.00 60.16 85 LEU A O 1
ATOM 686 N N . GLY A 1 86 ? 21.015 -19.376 -7.148 1.00 60.12 86 GLY A N 1
ATOM 687 C CA . GLY A 1 86 ? 22.270 -19.121 -6.429 1.00 60.12 86 GLY A CA 1
ATOM 688 C C . GLY A 1 86 ? 22.968 -17.780 -6.674 1.00 60.12 86 GLY A C 1
ATOM 689 O O . GLY A 1 86 ? 23.906 -17.490 -5.936 1.00 60.12 86 GLY A O 1
ATOM 690 N N . GLU A 1 87 ? 22.518 -16.956 -7.624 1.00 61.78 87 GLU A N 1
ATOM 691 C CA . GLU A 1 87 ? 23.179 -15.671 -7.918 1.00 61.78 87 GLU A CA 1
ATOM 692 C C . GLU A 1 87 ? 22.269 -14.441 -7.759 1.00 61.78 87 GLU A C 1
ATOM 694 O O . GLU A 1 87 ? 22.770 -13.401 -7.337 1.00 61.78 87 GLU A O 1
ATOM 699 N N . ASP A 1 88 ? 20.943 -14.561 -7.938 1.00 62.47 88 ASP A N 1
ATOM 700 C CA . ASP A 1 88 ? 20.023 -13.418 -7.839 1.00 62.47 88 ASP A CA 1
ATOM 701 C C . ASP A 1 88 ? 18.887 -13.628 -6.823 1.00 62.47 88 ASP A C 1
ATOM 703 O O . ASP A 1 88 ? 18.063 -14.545 -6.923 1.00 62.47 88 ASP A O 1
ATOM 707 N N . VAL A 1 89 ? 18.808 -12.712 -5.851 1.00 66.19 89 VAL A N 1
ATOM 708 C CA . VAL A 1 89 ? 17.669 -12.590 -4.934 1.00 66.19 89 VAL A CA 1
ATOM 709 C C . VAL A 1 89 ? 16.558 -11.811 -5.631 1.00 66.19 89 VAL A C 1
ATOM 711 O O . VAL A 1 89 ? 16.711 -10.619 -5.901 1.00 66.19 89 VAL A O 1
ATOM 714 N N . GLN A 1 90 ? 15.410 -12.451 -5.851 1.00 68.00 90 GLN A N 1
ATOM 715 C CA . GLN A 1 90 ? 14.211 -11.776 -6.352 1.00 68.00 90 GLN A CA 1
ATOM 716 C C . GLN A 1 90 ? 13.164 -11.619 -5.247 1.00 68.00 90 GLN A C 1
ATOM 718 O O . GLN A 1 90 ? 12.945 -12.520 -4.435 1.00 68.00 90 GLN A O 1
ATOM 723 N N . TYR A 1 91 ? 12.510 -10.456 -5.228 1.00 67.81 91 TYR A N 1
ATOM 724 C CA . TYR A 1 91 ? 11.385 -10.157 -4.347 1.00 67.81 91 TYR A CA 1
ATOM 725 C C . TYR A 1 91 ? 10.107 -10.104 -5.178 1.00 67.81 91 TYR A C 1
ATOM 727 O O . TYR A 1 91 ? 9.949 -9.235 -6.035 1.00 67.81 91 TYR A O 1
ATOM 735 N N . PHE A 1 92 ? 9.181 -11.015 -4.906 1.00 67.38 92 PHE A N 1
ATOM 736 C CA . PHE A 1 92 ? 7.862 -11.033 -5.527 1.00 67.38 92 PHE A CA 1
ATOM 737 C C . PHE A 1 92 ? 6.842 -10.419 -4.581 1.00 67.38 92 PHE A C 1
ATOM 739 O O . PHE A 1 92 ? 6.796 -10.766 -3.406 1.00 67.38 92 PHE A O 1
ATOM 746 N N . LEU A 1 93 ? 5.999 -9.523 -5.084 1.00 69.31 93 LEU A N 1
ATOM 747 C CA . LEU A 1 93 ? 4.847 -9.039 -4.330 1.00 69.31 93 LEU A CA 1
ATOM 748 C C . LEU A 1 93 ? 3.762 -10.109 -4.317 1.00 69.31 93 LEU A C 1
ATOM 750 O O . LEU A 1 93 ? 3.343 -10.587 -5.372 1.00 69.31 93 LEU A O 1
ATOM 754 N N . LEU A 1 94 ? 3.300 -10.462 -3.123 1.00 65.69 94 LEU A N 1
ATOM 755 C CA . LEU A 1 94 ? 2.175 -11.366 -2.955 1.00 65.69 94 LEU A CA 1
ATOM 756 C C . LEU A 1 94 ? 0.883 -10.568 -3.126 1.00 65.69 94 LEU A C 1
ATOM 758 O O . LEU A 1 94 ? 0.610 -9.629 -2.381 1.00 65.69 94 LEU A O 1
ATOM 762 N N . THR A 1 95 ? 0.084 -10.948 -4.116 1.00 62.81 95 THR A N 1
ATOM 763 C CA . THR A 1 95 ? -1.274 -10.437 -4.310 1.00 62.81 95 THR A CA 1
ATOM 764 C C . THR A 1 95 ? -2.257 -11.551 -3.974 1.00 62.81 95 THR A C 1
ATOM 766 O O . THR A 1 95 ? -1.995 -12.708 -4.303 1.00 62.81 95 THR A O 1
ATOM 769 N N . SER A 1 96 ? -3.389 -11.233 -3.344 1.00 58.03 96 SER A N 1
ATOM 770 C CA . SER A 1 96 ? -4.458 -12.218 -3.151 1.00 58.03 96 SER A CA 1
ATOM 771 C C . SER A 1 96 ? -4.920 -12.749 -4.511 1.00 58.03 96 SER A C 1
ATOM 773 O O . SER A 1 96 ? -5.101 -11.976 -5.455 1.00 58.03 96 SER A O 1
ATOM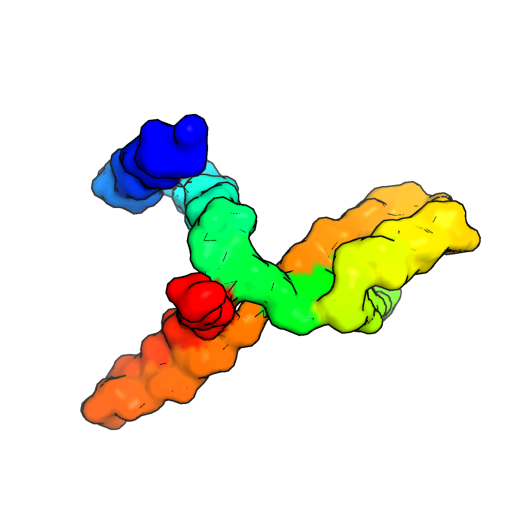 775 N N . SER A 1 97 ? -5.091 -14.068 -4.640 1.00 53.66 97 SER A N 1
ATOM 776 C CA . SER A 1 97 ? -5.774 -14.613 -5.810 1.00 53.66 97 SER A CA 1
ATOM 777 C C . SER A 1 97 ? -7.234 -14.193 -5.714 1.00 53.66 97 SER A C 1
ATOM 779 O O . SER A 1 97 ? -7.907 -14.491 -4.729 1.00 53.66 97 SER A O 1
ATOM 781 N N . SER A 1 98 ? -7.719 -13.467 -6.713 1.00 53.06 98 SER A N 1
ATOM 782 C CA . SER A 1 98 ? -9.151 -13.284 -6.901 1.00 53.06 98 SER A CA 1
ATOM 783 C C . SER A 1 98 ? -9.741 -14.629 -7.334 1.00 53.06 98 SER A C 1
ATOM 785 O O . SER A 1 98 ? -9.718 -14.933 -8.528 1.00 53.06 98 SER A O 1
ATOM 787 N N . GLU A 1 99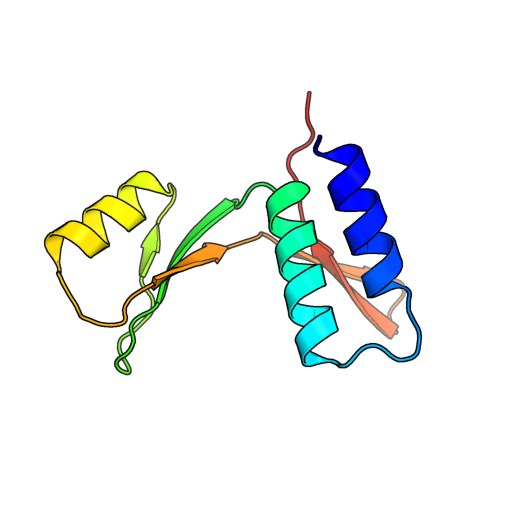 ? -10.170 -15.444 -6.370 1.00 38.12 99 GLU A N 1
ATOM 788 C CA . GLU A 1 99 ? -11.173 -16.499 -6.582 1.00 38.12 99 GLU A CA 1
ATOM 789 C C . GLU A 1 99 ? -12.581 -15.912 -6.444 1.00 38.12 99 GLU A C 1
ATOM 791 O O . GLU A 1 99 ? -12.788 -15.070 -5.537 1.00 38.12 99 GLU A O 1
#

pLDDT: mean 79.16, std 10.86, range [38.12, 94.62]

Radius of gyration: 16.62 Å; chains: 1; bounding box: 35×37×39 Å

Foldseek 3Di:
DLVVLLVVLVVQLPDPPHDPVRNVVSVVVNCVSQADFQWKWKDAPDPDDIHIGRDPVVVVVVCVVPVHPPIDMDGHWDWDWDDDPPDDTDTDTDGDPPD

Sequence (99 aa):
MKGKLLSYIDNRLNHHCSDPVEQMVYFIARLSLTASPVSWTVKHAESKADKPFLTYDEARDYIEQNDESGDYIAPLFATLKTDILGEDVQYFLLTSSSE